Protein AF-A0A522E620-F1 (afdb_monomer_lite)

Secondary structure (DSSP, 8-state):
-PPP---HHHHHHHHHHHPPPHHHHHHHHHHHHHHHHHHHHHHHHHHHHHHHHHHHHHHHHHHHHHHHHHHHHHHHHHHHHHHHHTT-S-HHHHHHHHHT-SS-------

Structure (mmCIF, N/CA/C/O backbone):
data_AF-A0A522E620-F1
#
_entry.id   AF-A0A522E620-F1
#
loop_
_atom_site.group_PDB
_atom_site.id
_atom_site.type_symbol
_atom_site.label_atom_id
_atom_site.label_alt_id
_atom_site.label_comp_id
_atom_site.label_asym_id
_atom_site.label_entity_id
_atom_site.label_seq_id
_atom_site.pdbx_PDB_ins_code
_atom_site.Cartn_x
_atom_site.Cartn_y
_atom_site.Cartn_z
_atom_site.occupancy
_atom_site.B_iso_or_equiv
_atom_site.auth_seq_id
_atom_site.auth_comp_id
_atom_site.auth_asym_id
_atom_site.auth_atom_id
_atom_site.pdbx_PDB_model_num
ATOM 1 N N . MET A 1 1 ? 8.190 22.521 -69.274 1.00 44.22 1 MET A N 1
ATOM 2 C CA . MET A 1 1 ? 9.419 22.572 -68.462 1.00 44.22 1 MET A CA 1
ATOM 3 C C . MET A 1 1 ? 9.723 21.144 -68.077 1.00 44.22 1 MET A C 1
ATOM 5 O O . MET A 1 1 ? 8.954 20.569 -67.314 1.00 44.22 1 MET A O 1
ATOM 9 N N . ASP A 1 2 ? 10.733 20.567 -68.725 1.00 49.31 2 ASP A N 1
ATOM 10 C CA . ASP A 1 2 ? 11.219 19.213 -68.460 1.00 49.31 2 ASP A CA 1
ATOM 11 C C . ASP A 1 2 ? 11.663 19.090 -67.005 1.00 49.31 2 ASP A C 1
ATOM 13 O O . ASP A 1 2 ? 12.288 20.002 -66.458 1.00 49.31 2 ASP A O 1
ATOM 17 N N . LYS A 1 3 ? 11.318 17.969 -66.368 1.00 58.75 3 LYS A N 1
ATOM 18 C CA . LYS A 1 3 ? 11.943 17.601 -65.099 1.00 58.75 3 LYS A CA 1
ATOM 19 C C . LYS A 1 3 ? 13.407 17.268 -65.403 1.00 58.75 3 LYS A C 1
ATOM 21 O O . LYS A 1 3 ? 13.637 16.544 -66.366 1.00 58.75 3 LYS A O 1
ATOM 26 N N . PRO A 1 4 ? 14.381 17.779 -64.633 1.00 63.50 4 PRO A N 1
ATOM 27 C CA . PRO A 1 4 ? 15.761 17.352 -64.794 1.00 63.50 4 PRO A CA 1
ATOM 28 C C . PRO A 1 4 ? 15.827 15.852 -64.499 1.00 63.50 4 PRO A C 1
ATOM 30 O O . PRO A 1 4 ? 15.491 15.422 -63.393 1.00 63.50 4 PRO A O 1
ATOM 33 N N . ASP A 1 5 ? 16.194 15.062 -65.506 1.00 69.12 5 ASP A N 1
ATOM 34 C CA . ASP A 1 5 ? 16.481 13.646 -65.322 1.00 69.12 5 ASP A CA 1
ATOM 35 C C . ASP A 1 5 ? 17.687 13.544 -64.387 1.00 69.12 5 ASP A C 1
ATOM 37 O O . ASP A 1 5 ? 18.773 14.033 -64.707 1.00 69.12 5 ASP A O 1
ATOM 41 N N . ALA A 1 6 ? 17.475 12.970 -63.200 1.00 76.62 6 ALA A N 1
ATOM 42 C CA . ALA A 1 6 ? 18.542 12.740 -62.236 1.00 76.62 6 ALA A CA 1
ATOM 43 C C . ALA A 1 6 ? 19.647 11.929 -62.916 1.00 76.62 6 ALA A C 1
ATOM 45 O O . ALA A 1 6 ? 19.387 10.859 -63.481 1.00 76.62 6 ALA A O 1
ATOM 46 N N . THR A 1 7 ? 20.875 12.442 -62.892 1.00 87.06 7 THR A N 1
ATOM 47 C CA . THR A 1 7 ? 21.985 11.736 -63.519 1.00 87.06 7 THR A CA 1
ATOM 48 C C . THR A 1 7 ? 22.327 10.501 -62.694 1.00 87.06 7 THR A C 1
ATOM 50 O O . THR A 1 7 ? 22.078 10.427 -61.489 1.00 87.06 7 THR A O 1
ATOM 53 N N . THR A 1 8 ? 22.921 9.493 -63.333 1.00 85.88 8 THR A N 1
ATOM 54 C CA . THR A 1 8 ? 23.386 8.290 -62.627 1.00 85.88 8 THR A CA 1
ATOM 55 C C . THR A 1 8 ? 24.340 8.636 -61.477 1.00 85.88 8 THR A C 1
ATOM 57 O O . THR A 1 8 ? 24.325 7.954 -60.456 1.00 85.88 8 THR A O 1
ATOM 60 N N . THR A 1 9 ? 25.113 9.716 -61.613 1.00 88.12 9 THR A N 1
ATOM 61 C CA . THR A 1 9 ? 25.995 10.247 -60.566 1.00 88.12 9 THR A CA 1
ATOM 62 C C . THR A 1 9 ? 25.205 10.756 -59.362 1.00 88.12 9 THR A C 1
ATOM 64 O O . THR A 1 9 ? 25.509 10.346 -58.247 1.00 88.12 9 THR A O 1
ATOM 67 N N . ASP A 1 10 ? 24.148 11.547 -59.584 1.00 89.00 10 ASP A N 1
ATOM 68 C CA . ASP A 1 10 ? 23.298 12.079 -58.504 1.00 89.00 10 ASP A CA 1
ATOM 69 C C . ASP A 1 10 ? 22.633 10.946 -57.704 1.00 89.00 10 ASP A C 1
ATOM 71 O O . ASP A 1 10 ? 22.507 11.007 -56.482 1.00 89.00 10 ASP A O 1
ATOM 75 N N . ILE A 1 11 ? 22.240 9.865 -58.390 1.00 88.44 11 ILE A N 1
ATOM 76 C CA . ILE A 1 11 ? 21.662 8.675 -57.749 1.00 88.44 11 ILE A CA 1
ATOM 77 C C . ILE A 1 11 ? 22.722 7.927 -56.926 1.00 88.44 11 ILE A C 1
ATOM 79 O O . ILE A 1 11 ? 22.427 7.458 -55.829 1.00 88.44 11 ILE A O 1
ATOM 83 N N . MET A 1 12 ? 23.950 7.795 -57.435 1.00 86.12 12 MET A N 1
ATOM 84 C CA . MET A 1 12 ? 25.030 7.101 -56.726 1.00 86.12 12 MET A CA 1
ATOM 85 C C . MET A 1 12 ? 25.506 7.865 -55.487 1.00 86.12 12 MET A C 1
ATOM 87 O O . MET A 1 12 ? 25.724 7.233 -54.456 1.00 86.12 12 MET A O 1
ATOM 91 N N . GLU A 1 13 ? 25.629 9.189 -55.570 1.00 89.69 13 GLU A N 1
ATOM 92 C CA . GLU A 1 13 ? 25.979 10.050 -54.434 1.00 89.69 13 GLU A CA 1
ATOM 93 C C . GLU A 1 13 ? 24.898 9.978 -53.349 1.00 89.69 13 GLU A C 1
ATOM 95 O O . GLU A 1 13 ? 25.195 9.687 -52.192 1.00 89.69 13 GLU A O 1
ATOM 100 N N . PHE A 1 14 ? 23.621 10.086 -53.739 1.00 89.75 14 PHE A N 1
ATOM 101 C CA . PHE A 1 14 ? 22.505 9.936 -52.807 1.00 89.75 14 PHE A CA 1
ATOM 102 C C . PHE A 1 14 ? 22.506 8.571 -52.103 1.00 89.75 14 PHE A C 1
ATOM 104 O O . PHE A 1 14 ? 22.296 8.500 -50.892 1.00 89.75 14 PHE A O 1
ATOM 111 N N . LEU A 1 15 ? 22.746 7.481 -52.840 1.00 88.19 15 LEU A N 1
ATOM 112 C CA . LEU A 1 15 ? 22.820 6.145 -52.249 1.00 88.19 15 LEU A CA 1
ATOM 113 C C . LEU A 1 15 ? 24.011 6.016 -51.298 1.00 88.19 15 LEU A C 1
ATOM 115 O O . LEU A 1 15 ? 23.844 5.440 -50.234 1.00 88.19 15 LEU A O 1
ATOM 119 N N . GLN A 1 16 ? 25.181 6.562 -51.624 1.00 86.50 16 GLN A N 1
ATOM 120 C CA . GLN A 1 16 ? 26.331 6.517 -50.716 1.00 86.50 16 GLN A CA 1
ATOM 121 C C . GLN A 1 16 ? 26.075 7.282 -49.413 1.00 86.50 16 GLN A C 1
ATOM 123 O O . GLN A 1 16 ? 26.376 6.752 -48.347 1.00 86.50 16 GLN A O 1
ATOM 128 N N . ASP A 1 17 ? 25.447 8.457 -49.488 1.00 90.25 17 ASP A N 1
ATOM 129 C CA . ASP A 1 17 ? 25.140 9.285 -48.315 1.00 90.25 17 ASP A CA 1
ATOM 130 C C . ASP A 1 17 ? 24.061 8.684 -47.400 1.00 90.25 17 ASP A C 1
ATOM 132 O O . ASP A 1 17 ? 24.008 8.993 -46.209 1.00 90.25 17 ASP A O 1
ATOM 136 N N . HIS A 1 18 ? 23.191 7.821 -47.937 1.00 85.94 18 HIS A N 1
ATOM 137 C CA . HIS A 1 18 ? 22.048 7.260 -47.203 1.00 85.94 18 HIS A CA 1
ATOM 138 C C . HIS A 1 18 ? 22.142 5.748 -46.974 1.00 85.94 18 HIS A C 1
ATOM 140 O O . HIS A 1 18 ? 21.270 5.162 -46.325 1.00 85.94 18 HIS A O 1
ATOM 146 N N . MET A 1 19 ? 23.168 5.085 -47.506 1.00 87.69 19 MET A N 1
ATOM 147 C CA . MET A 1 19 ? 23.387 3.665 -47.274 1.00 87.69 19 MET A CA 1
ATOM 148 C C . MET A 1 19 ? 23.996 3.453 -45.896 1.00 87.69 19 MET A C 1
ATOM 150 O O . MET A 1 19 ? 25.070 3.950 -45.581 1.00 87.69 19 MET A O 1
ATOM 154 N N . VAL A 1 20 ? 23.323 2.628 -45.100 1.00 90.06 20 VAL A N 1
ATOM 155 C CA . VAL A 1 20 ? 23.875 2.108 -43.854 1.00 90.06 20 VAL A CA 1
ATOM 156 C C . VAL A 1 20 ? 24.462 0.726 -44.108 1.00 90.06 20 VAL A C 1
ATOM 158 O O . VAL A 1 20 ? 23.895 -0.094 -44.844 1.00 90.06 20 VAL A O 1
ATOM 161 N N . THR A 1 21 ? 25.597 0.429 -43.490 1.00 91.75 21 THR A N 1
ATOM 162 C CA . THR A 1 21 ? 26.138 -0.927 -43.526 1.00 91.75 21 THR A CA 1
ATOM 163 C C . THR A 1 21 ? 25.314 -1.847 -42.623 1.00 91.75 21 THR A C 1
ATOM 165 O O . THR A 1 21 ? 24.730 -1.439 -41.616 1.00 91.75 21 THR A O 1
ATOM 168 N N . LYS A 1 22 ? 25.286 -3.145 -42.950 1.00 92.38 22 LYS A N 1
ATOM 169 C CA . LYS A 1 22 ? 24.625 -4.151 -42.098 1.00 92.38 22 LYS A CA 1
ATOM 170 C C . LYS A 1 22 ? 25.184 -4.158 -40.672 1.00 92.38 22 LYS A C 1
ATOM 172 O O . LYS A 1 22 ? 24.446 -4.466 -39.739 1.00 92.38 22 LYS A O 1
ATOM 177 N N . GLU A 1 23 ? 26.461 -3.828 -40.513 1.00 92.31 23 GLU A N 1
ATOM 178 C CA . GLU A 1 23 ? 27.146 -3.813 -39.223 1.00 92.31 23 GLU A CA 1
ATOM 179 C C . GLU A 1 23 ? 26.703 -2.630 -38.357 1.00 92.31 23 GLU A C 1
ATOM 181 O O . GLU A 1 23 ? 26.404 -2.814 -37.179 1.00 92.31 23 GLU A O 1
ATOM 186 N N . GLU A 1 24 ? 26.570 -1.440 -38.947 1.00 90.88 24 GLU A N 1
ATOM 187 C CA . GLU A 1 24 ? 26.023 -0.258 -38.270 1.00 90.88 24 GLU A CA 1
ATOM 188 C C . GLU A 1 24 ? 24.577 -0.493 -37.834 1.00 90.88 24 GLU A C 1
ATOM 190 O O . GLU A 1 24 ? 24.245 -0.283 -36.666 1.00 90.88 24 GLU A O 1
ATOM 195 N N . PHE A 1 25 ? 23.747 -1.040 -38.728 1.00 93.19 25 PHE A N 1
ATOM 196 C CA . PHE A 1 25 ? 22.361 -1.379 -38.408 1.00 93.19 25 PHE A CA 1
ATOM 197 C C . PHE A 1 25 ? 22.263 -2.404 -37.264 1.00 93.19 25 PHE A C 1
ATOM 199 O O . PHE A 1 25 ? 21.480 -2.239 -36.329 1.00 93.19 25 PHE A O 1
ATOM 206 N N . ARG A 1 26 ? 23.105 -3.448 -37.278 1.00 95.00 26 ARG A N 1
ATOM 207 C CA . ARG A 1 26 ? 23.202 -4.417 -36.169 1.00 95.00 26 ARG A CA 1
ATOM 208 C C . ARG A 1 26 ? 23.665 -3.764 -34.868 1.00 95.00 26 ARG A C 1
ATOM 210 O O . ARG A 1 26 ? 23.157 -4.103 -33.801 1.00 95.00 26 ARG A O 1
ATOM 217 N N . GLY A 1 27 ? 24.608 -2.828 -34.944 1.00 95.44 27 GLY A N 1
ATOM 218 C CA . GLY A 1 27 ? 25.081 -2.064 -33.794 1.00 95.44 27 GLY A CA 1
ATOM 219 C C . GLY A 1 27 ? 23.968 -1.249 -33.137 1.00 95.44 27 GLY A C 1
ATOM 220 O O . GLY A 1 27 ? 23.872 -1.216 -31.908 1.00 95.44 27 GLY A O 1
ATOM 221 N N . GLU A 1 28 ? 23.097 -0.630 -33.932 1.00 94.94 28 GLU A N 1
ATOM 222 C CA . GLU A 1 28 ? 21.930 0.094 -33.424 1.00 94.94 28 GLU A CA 1
ATOM 223 C C . GLU A 1 28 ? 20.891 -0.830 -32.785 1.00 94.94 28 GLU A C 1
ATOM 225 O O . GLU A 1 28 ? 20.434 -0.530 -31.680 1.00 94.94 28 GLU A O 1
ATOM 230 N N . ILE A 1 29 ? 20.588 -1.978 -33.402 1.00 95.44 29 ILE A N 1
ATOM 231 C CA . ILE A 1 29 ? 19.691 -2.990 -32.817 1.00 95.44 29 ILE A CA 1
ATOM 232 C C . ILE A 1 29 ? 20.201 -3.434 -31.442 1.00 95.44 29 ILE A C 1
ATOM 234 O O . ILE A 1 29 ? 19.464 -3.369 -30.463 1.00 95.44 29 ILE A O 1
ATOM 238 N N . ASN A 1 30 ? 21.483 -3.784 -31.326 1.00 96.31 30 ASN A N 1
ATOM 239 C CA . ASN A 1 30 ? 22.054 -4.231 -30.052 1.00 96.31 30 ASN A CA 1
ATOM 240 C C . ASN A 1 30 ? 21.989 -3.144 -28.962 1.00 96.31 30 ASN A C 1
ATOM 242 O O . ASN A 1 30 ? 21.788 -3.435 -27.777 1.00 96.31 30 ASN A O 1
ATOM 246 N N . ARG A 1 31 ? 22.153 -1.870 -29.346 1.00 95.81 31 ARG A N 1
ATOM 247 C CA . ARG A 1 31 ? 21.993 -0.731 -28.426 1.00 95.81 31 ARG A CA 1
ATOM 248 C C . ARG A 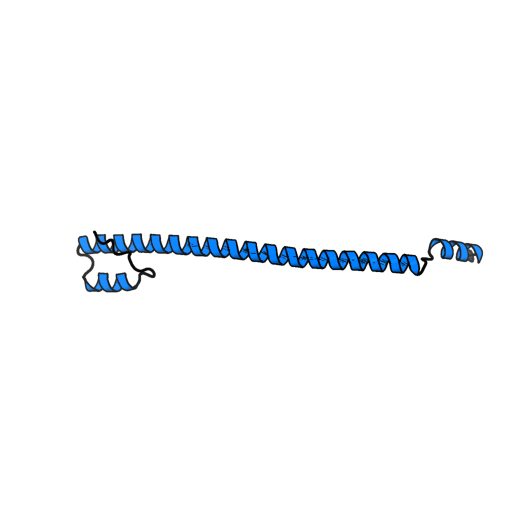1 31 ? 20.541 -0.564 -27.988 1.00 95.81 31 ARG A C 1
ATOM 250 O O . ARG A 1 31 ? 20.312 -0.249 -26.820 1.00 95.81 31 ARG A O 1
ATOM 257 N N . LEU A 1 32 ? 19.581 -0.748 -28.894 1.00 96.38 32 LEU A N 1
ATOM 258 C CA . LEU A 1 32 ? 18.155 -0.696 -28.574 1.00 96.38 32 LEU A CA 1
ATOM 259 C C . LEU A 1 32 ? 17.764 -1.830 -27.626 1.00 96.38 32 LEU A C 1
ATOM 261 O O . LEU A 1 32 ? 17.192 -1.541 -26.579 1.00 96.38 32 LEU A O 1
ATOM 265 N N . ASP A 1 33 ? 18.172 -3.066 -27.906 1.00 96.50 33 ASP A N 1
ATOM 266 C CA . ASP A 1 33 ? 17.914 -4.216 -27.031 1.00 96.50 33 ASP A CA 1
ATOM 267 C C . ASP A 1 33 ? 18.485 -3.997 -25.627 1.00 96.50 33 ASP A C 1
ATOM 269 O O . ASP A 1 33 ? 17.820 -4.229 -24.618 1.00 96.50 33 ASP A O 1
ATOM 273 N N . SER A 1 34 ? 19.704 -3.459 -25.540 1.00 96.06 34 SER A N 1
ATOM 274 C CA . SER A 1 34 ? 20.319 -3.126 -24.251 1.00 96.06 34 SER A CA 1
ATOM 275 C C . SER A 1 34 ? 19.511 -2.080 -23.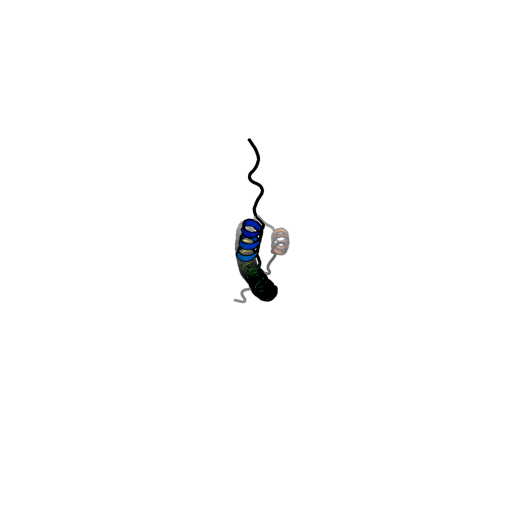476 1.00 96.06 34 SER A C 1
ATOM 277 O O . SER A 1 34 ? 19.342 -2.202 -22.262 1.00 96.06 34 SER A O 1
ATOM 279 N N . LYS A 1 35 ? 18.986 -1.055 -24.160 1.00 96.50 35 LYS A N 1
ATOM 280 C CA . LYS A 1 35 ? 18.132 -0.030 -23.541 1.00 96.50 35 LYS A CA 1
ATOM 281 C C . LYS A 1 35 ? 16.782 -0.596 -23.105 1.00 96.50 35 LYS A C 1
ATOM 283 O O . LYS A 1 35 ? 16.323 -0.239 -22.024 1.00 96.50 35 LYS A O 1
ATOM 288 N N . ILE A 1 36 ? 16.173 -1.470 -23.906 1.00 96.06 36 ILE A N 1
ATOM 289 C CA . ILE A 1 36 ? 14.908 -2.141 -23.574 1.00 96.06 36 ILE A CA 1
ATOM 290 C C . ILE A 1 36 ? 15.084 -2.975 -22.304 1.00 96.06 36 ILE A C 1
ATOM 292 O O . ILE A 1 36 ? 14.360 -2.762 -21.337 1.00 96.06 36 ILE A O 1
ATOM 296 N N . ASN A 1 37 ? 16.128 -3.805 -22.238 1.00 95.25 37 ASN A N 1
ATOM 297 C CA . ASN A 1 37 ? 16.417 -4.614 -21.051 1.00 95.25 37 ASN A CA 1
ATOM 298 C C . ASN A 1 37 ? 16.637 -3.758 -19.788 1.00 95.25 37 ASN A C 1
ATOM 300 O O . ASN A 1 37 ? 16.193 -4.112 -18.695 1.00 95.25 37 ASN A O 1
ATOM 304 N N . GLN A 1 38 ? 17.301 -2.604 -19.919 1.00 95.50 38 GLN A N 1
ATOM 305 C CA . GLN A 1 38 ? 17.467 -1.667 -18.802 1.00 95.50 38 GLN A CA 1
ATOM 306 C C . GLN A 1 38 ? 16.146 -1.019 -18.370 1.00 95.50 38 GLN A C 1
ATOM 308 O O . GLN A 1 38 ? 15.938 -0.802 -17.174 1.00 95.50 38 GLN A O 1
ATOM 313 N N . LEU A 1 39 ? 15.271 -0.678 -19.319 1.00 95.69 39 LEU A N 1
ATOM 314 C CA . LEU A 1 39 ? 13.954 -0.119 -19.022 1.00 95.69 39 LEU A CA 1
ATOM 315 C C . LEU A 1 39 ? 13.069 -1.143 -18.315 1.00 95.69 39 LEU A C 1
ATOM 317 O O . LEU A 1 39 ? 12.477 -0.797 -17.296 1.00 95.69 39 LEU A O 1
ATOM 321 N N . ASP A 1 40 ? 13.058 -2.393 -18.770 1.00 94.75 40 ASP A N 1
ATOM 322 C CA . ASP A 1 40 ? 12.314 -3.473 -18.117 1.00 94.75 40 ASP A CA 1
ATOM 323 C C . ASP A 1 40 ? 12.780 -3.684 -16.671 1.00 94.75 40 ASP A C 1
ATOM 325 O O . ASP A 1 40 ? 11.962 -3.782 -15.754 1.00 94.75 40 ASP A O 1
ATOM 329 N N . GLY A 1 41 ? 14.097 -3.656 -16.432 1.00 94.19 41 GLY A N 1
ATOM 330 C CA . GLY A 1 41 ? 14.655 -3.707 -15.079 1.00 94.19 41 GLY A CA 1
ATOM 331 C C . GLY A 1 41 ? 14.174 -2.551 -14.194 1.00 94.19 41 GLY A C 1
ATOM 332 O O . GLY A 1 41 ? 13.738 -2.770 -13.064 1.00 94.19 41 GLY A O 1
ATOM 333 N N . LYS A 1 42 ? 14.188 -1.317 -14.716 1.00 94.94 42 LYS A N 1
ATOM 334 C CA . LYS A 1 42 ? 13.713 -0.129 -13.986 1.00 94.94 42 LYS A CA 1
ATOM 335 C C . LYS A 1 42 ? 12.211 -0.161 -13.717 1.00 94.94 42 LYS A C 1
ATOM 337 O O . LYS A 1 42 ? 11.789 0.253 -12.639 1.00 94.94 42 LYS A O 1
ATOM 342 N N . ILE A 1 43 ? 11.408 -0.641 -14.666 1.00 94.75 43 ILE A N 1
ATOM 343 C CA . ILE A 1 43 ? 9.955 -0.781 -14.506 1.00 94.75 43 ILE A CA 1
ATOM 344 C C . ILE A 1 43 ? 9.651 -1.787 -13.397 1.00 94.75 43 ILE A C 1
ATOM 346 O O . ILE A 1 43 ? 8.843 -1.497 -12.515 1.00 94.75 43 ILE A O 1
ATOM 350 N N . ASN A 1 44 ? 10.333 -2.934 -13.401 1.00 94.12 44 ASN A N 1
ATOM 351 C CA . ASN A 1 44 ? 10.166 -3.944 -12.362 1.00 94.12 44 ASN A CA 1
ATOM 352 C C . ASN A 1 44 ? 10.569 -3.411 -10.984 1.00 94.12 44 ASN A C 1
ATOM 354 O O . ASN A 1 44 ? 9.806 -3.580 -10.036 1.00 94.12 44 ASN A O 1
ATOM 358 N N . GLN A 1 45 ? 11.698 -2.704 -10.883 1.00 94.62 45 GLN A N 1
ATOM 359 C CA . GLN A 1 45 ? 12.115 -2.085 -9.624 1.00 94.62 45 GLN A CA 1
ATOM 360 C C . GLN A 1 45 ? 11.095 -1.051 -9.136 1.00 94.62 45 GLN A C 1
ATOM 362 O O . GLN A 1 45 ? 10.638 -1.129 -8.005 1.00 94.62 45 GLN A O 1
ATOM 367 N N . THR A 1 46 ? 10.656 -0.146 -10.014 1.00 95.06 46 THR A N 1
ATOM 368 C CA . THR A 1 46 ? 9.659 0.884 -9.672 1.00 95.06 46 THR A CA 1
ATOM 369 C C . THR A 1 46 ? 8.358 0.257 -9.172 1.00 95.06 46 THR A C 1
ATOM 371 O O . THR A 1 46 ? 7.742 0.754 -8.234 1.00 95.06 46 THR A O 1
ATOM 374 N N . LYS A 1 47 ? 7.925 -0.851 -9.786 1.00 93.94 47 LYS A N 1
ATOM 375 C CA . LYS A 1 47 ? 6.728 -1.576 -9.355 1.00 93.94 47 LYS A CA 1
ATOM 376 C C . LYS A 1 47 ? 6.896 -2.156 -7.950 1.00 93.94 47 LYS A C 1
ATOM 378 O O . LYS A 1 47 ? 5.955 -2.067 -7.168 1.00 93.94 47 LYS A O 1
ATOM 383 N N . LEU A 1 48 ? 8.055 -2.739 -7.643 1.00 95.12 48 LEU A N 1
ATOM 384 C CA . LEU A 1 48 ? 8.351 -3.260 -6.307 1.00 95.12 48 LEU A CA 1
ATOM 385 C C . LEU A 1 48 ? 8.395 -2.133 -5.272 1.00 95.12 48 LEU A C 1
ATOM 387 O O . LEU A 1 48 ? 7.695 -2.224 -4.272 1.00 95.12 48 LEU A O 1
ATOM 391 N N . ASP A 1 49 ? 9.082 -1.029 -5.567 1.00 95.12 49 ASP A N 1
ATOM 392 C CA . ASP A 1 49 ? 9.178 0.120 -4.659 1.00 95.12 49 ASP A CA 1
ATOM 393 C C . ASP A 1 49 ? 7.793 0.715 -4.334 1.00 95.12 49 ASP A C 1
ATOM 395 O O . ASP A 1 49 ? 7.516 1.108 -3.201 1.00 95.12 49 ASP A O 1
ATOM 399 N N . ILE A 1 50 ? 6.891 0.768 -5.325 1.00 94.31 50 ILE A N 1
ATOM 400 C CA . ILE A 1 50 ? 5.504 1.210 -5.117 1.00 94.31 50 ILE A CA 1
ATOM 401 C C . ILE A 1 50 ? 4.749 0.235 -4.212 1.00 94.31 50 ILE A C 1
ATOM 403 O O . ILE A 1 50 ? 4.008 0.684 -3.339 1.00 94.31 50 ILE A O 1
ATOM 407 N N . LEU A 1 51 ? 4.906 -1.075 -4.422 1.00 95.62 51 LEU A N 1
ATOM 408 C CA . LEU A 1 51 ? 4.244 -2.086 -3.597 1.00 95.62 51 LEU A CA 1
ATOM 409 C C . LEU A 1 51 ? 4.732 -2.020 -2.148 1.00 95.62 51 LEU A C 1
ATOM 411 O O . LEU A 1 51 ? 3.901 -1.943 -1.249 1.00 95.62 51 LEU A O 1
ATOM 415 N N . ASP A 1 52 ? 6.042 -1.926 -1.931 1.00 95.19 52 ASP A N 1
ATOM 416 C CA . ASP A 1 52 ? 6.628 -1.802 -0.594 1.00 95.19 52 ASP A CA 1
ATOM 417 C C . ASP A 1 52 ? 6.129 -0.531 0.116 1.00 95.19 52 ASP A C 1
ATOM 419 O O . ASP A 1 52 ? 5.694 -0.573 1.270 1.00 95.19 52 ASP A O 1
ATOM 423 N N . ALA A 1 53 ? 6.094 0.604 -0.593 1.00 95.19 53 ALA A N 1
ATOM 424 C CA . ALA A 1 53 ? 5.563 1.855 -0.054 1.00 95.19 53 ALA A CA 1
ATOM 425 C C . ALA A 1 53 ? 4.055 1.779 0.252 1.00 95.19 53 ALA A C 1
ATOM 427 O O . ALA A 1 53 ? 3.570 2.423 1.189 1.00 95.19 53 ALA A O 1
ATOM 428 N N . MET A 1 54 ? 3.286 1.025 -0.539 1.00 96.00 54 MET A N 1
ATOM 429 C CA . MET A 1 54 ? 1.870 0.782 -0.265 1.00 96.00 54 MET A CA 1
ATOM 430 C C . MET A 1 54 ? 1.688 -0.102 0.968 1.00 96.00 54 MET A C 1
ATOM 432 O O . MET A 1 54 ? 0.859 0.233 1.815 1.00 96.00 54 MET A O 1
ATOM 436 N N . ASP A 1 55 ? 2.471 -1.168 1.108 1.00 95.62 55 ASP A N 1
ATOM 437 C CA . ASP A 1 55 ? 2.409 -2.071 2.257 1.00 95.62 55 ASP A CA 1
ATOM 438 C C . ASP A 1 55 ? 2.767 -1.353 3.563 1.00 95.62 55 ASP A C 1
ATOM 440 O O . ASP A 1 55 ? 2.057 -1.500 4.562 1.00 95.62 55 ASP A O 1
ATOM 444 N N . GLU A 1 56 ? 3.789 -0.491 3.555 1.00 96.50 56 GLU A N 1
ATOM 445 C CA . GLU A 1 56 ? 4.139 0.341 4.711 1.00 96.50 56 GLU A CA 1
ATOM 446 C C . GLU A 1 56 ? 2.979 1.268 5.112 1.00 96.50 56 GLU A C 1
ATOM 448 O O . GLU A 1 56 ? 2.577 1.325 6.281 1.00 96.50 56 GLU A O 1
ATOM 453 N N . LYS A 1 57 ? 2.380 1.965 4.137 1.00 95.81 57 LYS A N 1
ATOM 454 C CA . LYS A 1 57 ? 1.250 2.872 4.390 1.00 95.81 57 LYS A CA 1
ATOM 455 C C . LYS A 1 57 ? 0.009 2.138 4.881 1.00 95.81 57 LYS A C 1
ATOM 457 O O . LYS A 1 57 ? -0.677 2.642 5.770 1.00 95.81 57 LYS A O 1
ATOM 462 N N . LEU A 1 58 ? -0.282 0.961 4.333 1.00 96.31 58 LEU A N 1
ATOM 463 C CA . LEU A 1 58 ? -1.394 0.122 4.779 1.00 96.31 58 LEU A CA 1
ATOM 464 C C . LEU A 1 58 ? -1.157 -0.412 6.194 1.00 96.31 58 LEU A C 1
ATOM 466 O O . LEU A 1 58 ? -2.086 -0.426 7.005 1.00 96.31 58 LEU A O 1
ATOM 470 N N . GLY A 1 59 ? 0.080 -0.797 6.514 1.00 96.44 59 GLY A N 1
ATOM 471 C CA . GLY A 1 59 ? 0.482 -1.184 7.864 1.00 96.44 59 GLY A CA 1
ATOM 472 C C . GLY A 1 59 ? 0.259 -0.059 8.873 1.00 96.44 59 GLY A C 1
ATOM 473 O O . GLY A 1 59 ? -0.379 -0.277 9.906 1.00 96.44 59 GLY A O 1
ATOM 474 N N . SER A 1 60 ? 0.709 1.152 8.536 1.00 96.12 60 SER A N 1
ATOM 475 C CA . SER A 1 60 ? 0.512 2.354 9.353 1.00 96.12 60 SER A CA 1
ATOM 476 C C . SER A 1 60 ? -0.975 2.669 9.565 1.00 96.12 60 SER A C 1
ATOM 478 O O . SER A 1 60 ? -1.440 2.730 10.703 1.00 96.12 60 SER A O 1
ATOM 480 N N . LEU A 1 61 ? -1.763 2.726 8.483 1.00 96.31 61 LEU A N 1
ATOM 481 C CA . LEU A 1 61 ? -3.203 2.994 8.547 1.00 96.31 61 LEU A CA 1
ATOM 482 C C . LEU A 1 61 ? -3.946 1.970 9.416 1.00 96.31 61 LEU A C 1
ATOM 484 O O . LEU A 1 61 ? -4.821 2.328 10.204 1.00 96.31 61 LEU A O 1
ATOM 488 N N . LYS A 1 62 ? -3.598 0.684 9.296 1.00 95.12 62 LYS A N 1
ATOM 489 C CA . LYS A 1 62 ? -4.173 -0.371 10.138 1.00 95.12 62 LYS A CA 1
ATOM 490 C C . LYS A 1 62 ? -3.826 -0.157 11.613 1.00 95.12 62 LYS A C 1
ATOM 492 O O . LYS A 1 62 ? -4.691 -0.350 12.468 1.00 95.12 62 LYS A O 1
ATOM 497 N N . GLY A 1 63 ? -2.587 0.232 11.912 1.00 95.44 63 GLY A N 1
ATOM 498 C CA . GLY A 1 63 ? -2.152 0.585 13.262 1.00 95.44 63 GLY A CA 1
ATOM 499 C C . GLY A 1 63 ? -2.970 1.737 13.842 1.00 95.44 63 GLY A C 1
ATOM 500 O O . GLY A 1 63 ? -3.540 1.599 14.927 1.00 95.44 63 GLY A O 1
ATOM 501 N N . ASP A 1 64 ? -3.107 2.823 13.083 1.00 95.94 64 ASP A N 1
ATOM 502 C CA . ASP A 1 64 ? -3.878 4.001 13.481 1.00 95.94 64 ASP A CA 1
ATOM 503 C C . ASP A 1 64 ? -5.347 3.658 13.742 1.00 95.94 64 ASP A C 1
ATOM 505 O O . ASP A 1 64 ? -5.889 4.015 14.789 1.00 95.94 64 ASP A O 1
ATOM 509 N N . LEU A 1 65 ? -5.983 2.884 12.856 1.00 95.38 65 LEU A N 1
ATOM 510 C CA . LEU A 1 65 ? -7.365 2.431 13.039 1.00 95.38 65 LEU A CA 1
ATOM 511 C C . LEU A 1 65 ? -7.544 1.614 14.323 1.00 95.38 65 LEU A C 1
ATOM 513 O O . LEU A 1 65 ? -8.515 1.818 15.052 1.00 95.38 65 LEU A O 1
ATOM 517 N N . ILE A 1 66 ? -6.605 0.717 14.641 1.00 94.06 66 ILE A N 1
ATOM 518 C CA . ILE A 1 66 ? -6.643 -0.054 15.892 1.00 94.06 66 ILE A CA 1
ATOM 519 C C . ILE A 1 66 ? -6.546 0.878 17.103 1.00 94.06 66 ILE A C 1
ATOM 521 O O . ILE A 1 66 ? -7.293 0.710 18.068 1.00 94.06 66 ILE A O 1
ATOM 525 N N . VAL A 1 67 ? -5.645 1.864 17.074 1.00 94.19 67 VAL A N 1
ATOM 526 C CA . VAL A 1 67 ? -5.496 2.835 18.168 1.00 94.19 67 VAL A CA 1
ATOM 527 C C . VAL A 1 67 ? -6.761 3.678 18.326 1.00 94.19 67 VAL A C 1
ATOM 529 O O . VAL A 1 67 ? -7.232 3.860 19.450 1.00 94.19 67 VAL A O 1
ATOM 532 N N . MET A 1 68 ? -7.343 4.152 17.222 1.00 93.94 68 MET A N 1
ATOM 533 C CA . MET A 1 68 ? -8.586 4.923 17.233 1.00 93.94 68 MET A CA 1
ATOM 534 C C . MET A 1 68 ? -9.743 4.111 17.814 1.00 93.94 68 MET A C 1
ATOM 536 O O . MET A 1 68 ? -10.393 4.585 18.743 1.00 93.94 68 MET A O 1
ATOM 540 N N . MET A 1 69 ? -9.949 2.874 17.350 1.00 92.19 69 MET A N 1
ATOM 541 C CA . MET A 1 69 ? -11.002 2.005 17.884 1.00 92.19 69 MET A CA 1
ATOM 542 C C . MET A 1 69 ? -10.787 1.689 19.368 1.00 92.19 69 MET A C 1
ATOM 544 O O . MET A 1 69 ? -11.723 1.784 20.151 1.00 92.19 69 MET A O 1
ATOM 548 N N . ARG A 1 70 ? -9.548 1.418 19.805 1.00 90.94 70 ARG A N 1
ATOM 549 C CA . ARG A 1 70 ? -9.248 1.216 21.235 1.00 90.94 70 ARG A CA 1
ATOM 550 C C . ARG A 1 70 ? -9.538 2.448 22.086 1.00 90.94 70 ARG A C 1
ATOM 552 O O . ARG A 1 70 ? -9.916 2.321 23.248 1.00 90.94 70 ARG A O 1
ATOM 559 N N . ASN A 1 71 ? -9.293 3.642 21.557 1.00 91.50 71 ASN A N 1
ATOM 560 C CA . ASN A 1 71 ? -9.617 4.875 22.264 1.00 91.50 71 ASN A CA 1
ATOM 561 C C . ASN A 1 71 ? -11.128 5.092 22.333 1.00 91.50 71 ASN A C 1
ATOM 563 O O . ASN A 1 71 ? -11.613 5.566 23.358 1.00 91.50 71 ASN A O 1
ATOM 567 N N . GLU A 1 72 ? -11.859 4.723 21.286 1.00 90.69 72 GLU A N 1
ATOM 568 C CA . GLU A 1 72 ? -13.317 4.774 21.285 1.00 90.69 72 GLU A CA 1
ATOM 569 C C . GLU A 1 72 ? -13.915 3.784 22.291 1.00 90.69 72 GLU A C 1
ATOM 571 O O . GLU A 1 72 ? -14.731 4.190 23.115 1.00 90.69 72 GLU A O 1
ATOM 576 N N . ASP A 1 73 ? -13.403 2.550 22.351 1.00 90.88 73 ASP A N 1
ATOM 577 C CA . ASP A 1 73 ? -13.804 1.559 23.357 1.00 90.88 73 ASP A CA 1
ATOM 578 C C . ASP A 1 73 ? -13.644 2.099 24.779 1.00 90.88 73 ASP A C 1
ATOM 580 O O . ASP A 1 73 ? -14.552 1.968 25.595 1.00 90.88 73 ASP A O 1
ATOM 584 N N . LYS A 1 74 ? -12.528 2.778 25.080 1.00 90.62 74 LYS A N 1
ATOM 585 C CA . LYS A 1 74 ? -12.314 3.403 26.398 1.00 90.62 74 LYS A CA 1
ATOM 586 C C . LYS A 1 74 ? -13.355 4.474 26.715 1.00 90.62 74 LYS A C 1
ATOM 5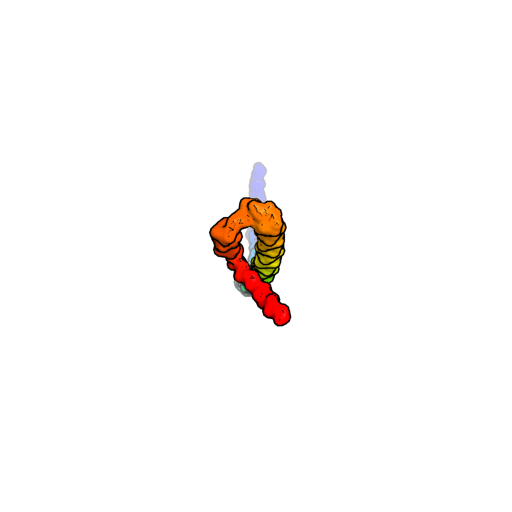88 O O . LYS A 1 74 ? -13.804 4.555 27.857 1.00 90.62 74 LYS A O 1
ATOM 593 N N . LYS A 1 75 ? -13.721 5.311 25.737 1.00 91.56 75 LYS A N 1
ATOM 594 C CA . LYS A 1 75 ? -14.756 6.341 25.930 1.00 91.56 75 LYS A CA 1
ATOM 595 C C . LYS A 1 75 ? -16.111 5.695 26.194 1.00 91.56 75 LYS A C 1
ATOM 597 O O . LYS A 1 75 ? -16.811 6.130 27.103 1.00 91.56 75 LYS A O 1
ATOM 602 N N . VAL A 1 76 ? -16.453 4.651 25.438 1.00 91.25 76 VAL A N 1
ATOM 603 C CA . VAL A 1 76 ? -17.696 3.895 25.619 1.00 91.25 76 VAL A CA 1
ATOM 604 C C . VAL A 1 76 ? -17.724 3.227 26.995 1.00 91.25 76 VAL A C 1
ATOM 606 O O . VAL A 1 76 ? -18.705 3.403 27.711 1.00 91.25 76 VAL A O 1
ATOM 609 N N . THR A 1 77 ? -16.643 2.564 27.427 1.00 90.12 77 THR A N 1
ATOM 610 C CA . THR A 1 77 ? -16.539 1.996 28.786 1.00 90.12 77 THR A CA 1
ATOM 611 C C . THR A 1 77 ? -16.781 3.066 29.847 1.00 90.12 77 THR A C 1
ATOM 613 O O . THR A 1 77 ? -17.605 2.882 30.739 1.00 90.12 77 THR A O 1
ATOM 616 N N . MET A 1 78 ? -16.108 4.213 29.730 1.00 91.25 78 MET A N 1
ATOM 617 C CA . MET A 1 78 ? -16.246 5.308 30.690 1.00 91.25 78 MET A CA 1
ATOM 618 C C . MET A 1 78 ? -17.675 5.863 30.725 1.00 91.25 78 MET A C 1
ATOM 620 O O . MET A 1 78 ? -18.198 6.177 31.793 1.00 91.25 78 MET A O 1
ATOM 624 N N . LEU A 1 79 ? -18.339 5.953 29.571 1.00 91.88 79 LEU A N 1
ATOM 625 C CA . LEU A 1 79 ? -19.736 6.364 29.499 1.00 91.88 79 LEU A CA 1
ATOM 626 C C . LEU A 1 79 ? -20.660 5.351 30.189 1.00 91.88 79 LEU A C 1
ATOM 628 O O . LEU A 1 79 ? -21.522 5.760 30.967 1.00 91.88 79 LEU A O 1
ATOM 632 N N . ILE A 1 80 ? -20.462 4.050 29.956 1.00 90.75 80 ILE A N 1
ATOM 633 C CA . ILE A 1 80 ? -21.220 2.979 30.621 1.00 90.75 80 ILE A CA 1
ATOM 634 C C . ILE A 1 80 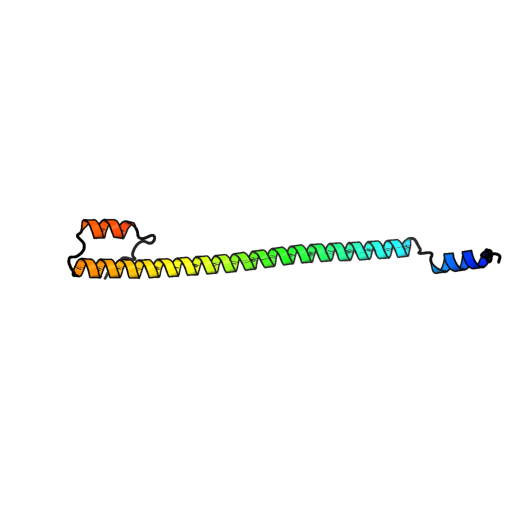? -21.044 3.068 32.142 1.00 90.75 80 ILE A C 1
ATOM 636 O O . ILE A 1 80 ? -22.029 3.007 32.878 1.00 90.75 80 ILE A O 1
ATOM 640 N N . GLU A 1 81 ? -19.816 3.279 32.625 1.00 90.31 81 GLU A N 1
ATOM 641 C CA . GLU A 1 81 ? -19.532 3.454 34.054 1.00 90.31 81 GLU A CA 1
ATOM 642 C C . GLU A 1 81 ? -20.276 4.656 34.649 1.00 90.31 81 GLU A C 1
ATOM 644 O O . GLU A 1 81 ? -20.919 4.524 35.692 1.00 90.31 81 GLU A O 1
ATOM 649 N N . ILE A 1 82 ? -20.252 5.812 33.975 1.00 93.81 82 ILE A N 1
ATOM 650 C CA . ILE A 1 82 ? -20.967 7.020 34.417 1.00 93.81 82 ILE A CA 1
ATOM 651 C C . ILE A 1 82 ? -22.482 6.779 34.456 1.00 93.81 82 ILE A C 1
ATOM 653 O O . ILE A 1 82 ? -23.153 7.186 35.406 1.00 93.81 82 ILE A O 1
ATOM 657 N N . LEU A 1 83 ? -23.043 6.126 33.437 1.00 92.25 83 LEU A N 1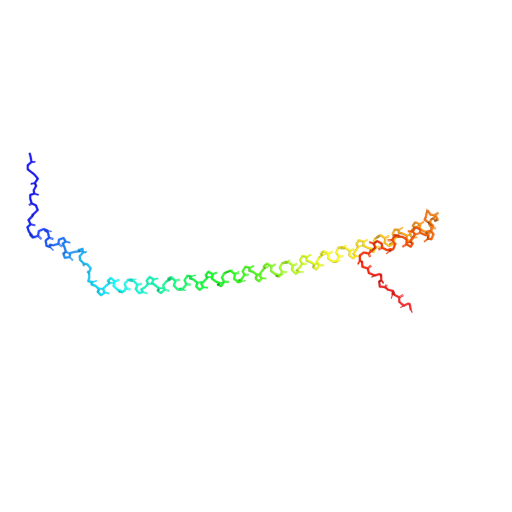
ATOM 658 C CA . LEU A 1 83 ? -24.480 5.852 33.362 1.00 92.25 83 LEU A CA 1
ATOM 659 C C . LEU A 1 83 ? -24.929 4.839 34.422 1.00 92.25 83 LEU A C 1
ATOM 661 O O . LEU A 1 83 ? -25.981 5.025 35.038 1.00 92.25 83 LEU A O 1
ATOM 665 N N . LYS A 1 84 ? -24.103 3.828 34.702 1.00 91.19 84 LYS A N 1
ATOM 666 C CA . LYS A 1 84 ? -24.306 2.889 35.810 1.00 91.19 84 LYS A CA 1
ATOM 667 C C . LYS A 1 84 ? -24.271 3.602 37.163 1.00 91.19 84 LYS A C 1
ATOM 669 O O . LYS A 1 84 ? -25.157 3.390 37.982 1.00 91.19 84 LYS A O 1
ATOM 674 N N . GLN A 1 85 ? -23.296 4.487 37.395 1.00 93.19 85 GLN A N 1
ATOM 675 C CA . GLN A 1 85 ? -23.211 5.284 38.631 1.00 93.19 85 GLN A CA 1
ATOM 676 C C . GLN A 1 85 ? -24.436 6.183 38.835 1.00 93.19 85 GLN A C 1
ATOM 678 O O . GLN A 1 85 ? -24.865 6.405 39.965 1.00 93.19 85 GLN A O 1
ATOM 683 N N . LYS A 1 86 ? -25.021 6.682 37.742 1.00 95.69 86 LYS A N 1
ATOM 684 C CA . LYS A 1 86 ? -26.257 7.474 37.762 1.00 95.69 86 LYS A CA 1
ATOM 685 C C . LYS A 1 86 ? -27.534 6.628 37.851 1.00 95.69 86 LYS A C 1
ATOM 687 O O . LYS A 1 86 ? -28.616 7.205 37.806 1.00 95.69 86 LYS A O 1
ATOM 692 N N . ASN A 1 87 ? -27.424 5.302 37.987 1.00 93.06 87 ASN A N 1
ATOM 693 C CA . ASN A 1 87 ? -28.540 4.348 37.979 1.00 93.06 87 ASN A CA 1
ATOM 694 C C . ASN A 1 87 ? -29.447 4.474 36.737 1.00 93.06 87 ASN A C 1
ATOM 696 O O . ASN A 1 87 ? -30.652 4.261 36.825 1.00 93.06 87 ASN A O 1
ATOM 700 N N . VAL A 1 88 ? -28.876 4.857 35.588 1.00 95.25 88 VAL A N 1
ATOM 701 C CA . VAL A 1 88 ? -29.603 4.946 34.308 1.00 95.25 88 VAL A CA 1
ATOM 702 C C . VAL A 1 88 ? -29.656 3.588 33.609 1.00 95.25 88 VAL A C 1
ATOM 704 O O . VAL A 1 88 ? -30.640 3.291 32.943 1.00 95.25 88 VAL A O 1
ATOM 707 N N . LEU A 1 89 ? -28.601 2.785 33.760 1.00 92.88 89 LEU A N 1
ATOM 708 C CA . LEU A 1 89 ? -28.483 1.450 33.174 1.00 92.88 89 LEU A CA 1
ATOM 709 C C . LEU A 1 89 ? -28.585 0.387 34.260 1.00 92.88 89 LEU A C 1
ATOM 711 O O . LEU A 1 89 ? -27.988 0.537 35.334 1.00 92.88 89 LEU A O 1
ATOM 715 N N . ASP A 1 90 ? -29.296 -0.695 33.960 1.00 91.75 90 ASP A N 1
ATOM 716 C CA . ASP A 1 90 ? -29.313 -1.872 34.815 1.00 91.75 90 ASP A CA 1
ATOM 717 C C . ASP A 1 90 ? -28.097 -2.782 34.544 1.00 91.75 90 ASP A C 1
ATOM 719 O O . ASP A 1 90 ? -27.216 -2.493 33.729 1.00 91.75 90 ASP A O 1
ATOM 723 N N . LYS A 1 91 ? -27.987 -3.887 35.287 1.00 87.50 91 LYS A N 1
ATOM 724 C CA . LYS A 1 91 ? -26.853 -4.806 35.135 1.00 87.50 91 LYS A CA 1
ATOM 725 C C . LYS A 1 91 ? -26.869 -5.541 33.785 1.00 87.50 91 LYS A C 1
ATOM 727 O O . LYS A 1 91 ? -25.800 -5.801 33.242 1.00 87.50 91 LYS A O 1
ATOM 732 N N . ASN A 1 92 ? -28.050 -5.842 33.249 1.00 90.62 92 ASN A N 1
ATOM 733 C CA . ASN A 1 92 ? -28.192 -6.538 31.974 1.00 90.62 92 ASN A CA 1
ATOM 734 C C . ASN A 1 92 ? -27.783 -5.627 30.809 1.00 90.62 92 ASN A C 1
ATOM 736 O O . ASN A 1 92 ? -27.125 -6.091 29.880 1.00 90.62 92 ASN A O 1
ATOM 740 N N . ASP A 1 93 ? -28.105 -4.333 30.888 1.00 89.50 93 ASP A N 1
ATOM 741 C CA . ASP A 1 93 ? -27.703 -3.329 29.901 1.00 89.50 93 ASP A CA 1
ATOM 742 C C . ASP A 1 93 ? -26.177 -3.205 29.818 1.00 89.50 93 ASP A C 1
ATOM 744 O O . ASP A 1 93 ? -25.593 -3.173 28.735 1.00 89.50 93 ASP A O 1
ATOM 748 N N . VAL A 1 94 ? -25.510 -3.167 30.976 1.00 87.62 94 VAL A N 1
ATOM 749 C CA . VAL A 1 94 ? -24.044 -3.082 31.060 1.00 87.62 94 VAL A CA 1
ATOM 750 C C . VAL A 1 94 ? -23.388 -4.319 30.450 1.00 87.62 94 VAL A C 1
ATOM 752 O O . VAL A 1 94 ? -22.421 -4.187 29.696 1.00 87.62 94 VAL A O 1
ATOM 755 N N . ASP A 1 95 ? -23.914 -5.507 30.748 1.00 87.31 95 ASP A N 1
ATOM 756 C CA . ASP A 1 95 ? -23.393 -6.764 30.212 1.00 87.31 95 ASP A CA 1
ATOM 757 C C . ASP A 1 95 ? -23.600 -6.829 28.686 1.00 87.31 95 ASP A C 1
ATOM 759 O O . ASP A 1 95 ? -22.671 -7.168 27.952 1.00 87.31 95 ASP A O 1
ATOM 763 N N . ALA A 1 96 ? -24.766 -6.406 28.184 1.00 88.50 96 ALA A N 1
ATOM 764 C CA . ALA A 1 96 ? -25.053 -6.347 26.751 1.00 88.50 96 ALA A CA 1
ATOM 765 C C . ALA A 1 96 ? -24.131 -5.369 25.999 1.00 88.50 96 ALA A C 1
ATOM 767 O O . ALA A 1 96 ? -23.615 -5.701 24.931 1.00 88.50 96 ALA A O 1
ATOM 768 N N . LEU A 1 97 ? -23.881 -4.182 26.559 1.00 86.69 97 LEU A N 1
ATOM 769 C CA . LEU A 1 97 ? -23.014 -3.170 25.944 1.00 86.69 97 LEU A CA 1
ATOM 770 C C . LEU A 1 97 ? -21.533 -3.559 25.984 1.00 86.69 97 LEU A C 1
ATOM 772 O O . LEU A 1 97 ? -20.775 -3.204 25.083 1.00 86.69 97 LEU A O 1
ATOM 776 N N . SER A 1 98 ? -21.122 -4.321 26.997 1.00 82.94 98 SER A N 1
ATOM 777 C CA . SER A 1 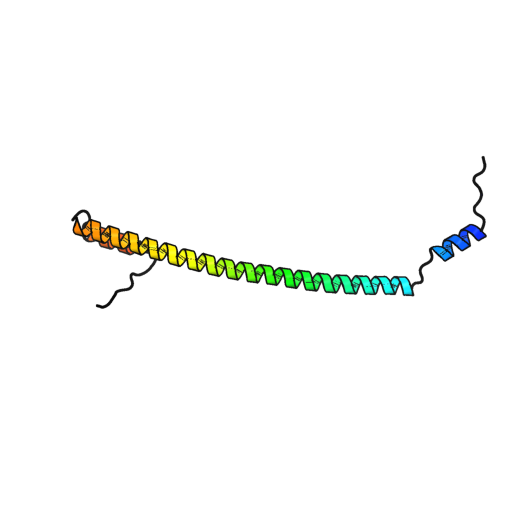98 ? -19.743 -4.800 27.133 1.00 82.94 98 SER A CA 1
ATOM 778 C C . SER A 1 98 ? -19.386 -5.849 26.070 1.00 82.94 98 SER A C 1
ATOM 780 O O . SER A 1 98 ? -18.236 -5.921 25.646 1.00 82.94 98 SER A O 1
ATOM 782 N N . VAL A 1 99 ? -20.365 -6.621 25.579 1.00 85.56 99 VAL A N 1
ATOM 783 C CA . VAL A 1 99 ? -20.179 -7.586 24.473 1.00 85.56 99 VAL A CA 1
ATOM 784 C C . VAL A 1 99 ? -19.959 -6.889 23.124 1.00 85.56 99 VAL A C 1
ATOM 786 O O . VAL A 1 99 ? -19.358 -7.472 22.224 1.00 85.56 99 VAL A O 1
ATOM 789 N N . LEU A 1 100 ? -20.407 -5.640 22.968 1.00 85.00 100 LEU A N 1
ATOM 790 C CA . LEU A 1 100 ? -20.241 -4.881 21.723 1.00 85.00 100 LEU A CA 1
ATOM 791 C C . LEU A 1 100 ? -18.818 -4.352 21.518 1.00 85.00 100 LEU A C 1
ATOM 793 O O . LEU A 1 100 ? -18.518 -3.830 20.445 1.00 85.00 100 LEU A O 1
ATOM 797 N N . GLN A 1 101 ? -17.950 -4.464 22.523 1.00 81.12 101 GLN A N 1
ATOM 798 C CA . GLN A 1 101 ? -16.589 -3.960 22.428 1.00 81.12 101 GLN A CA 1
ATOM 799 C C . GLN A 1 101 ? -15.735 -4.883 21.546 1.00 81.12 101 GLN A C 1
ATOM 801 O O . GLN A 1 101 ? -15.554 -6.056 21.882 1.00 81.12 101 GLN A O 1
ATOM 806 N N . PRO A 1 102 ? -15.181 -4.383 20.427 1.00 80.44 102 PRO A N 1
ATOM 807 C CA . PRO A 1 102 ? -14.336 -5.172 19.538 1.00 80.44 102 PRO A CA 1
ATOM 808 C C . PRO A 1 102 ? -13.028 -5.616 20.202 1.00 80.44 102 PRO A C 1
ATOM 810 O O . PRO A 1 102 ? -12.443 -6.615 19.775 1.00 80.44 102 PRO A O 1
ATOM 813 N N . PHE A 1 103 ? -12.557 -4.905 21.233 1.00 82.56 103 PHE A N 1
ATOM 814 C CA . PHE A 1 103 ? -11.359 -5.278 21.976 1.00 82.56 103 PHE A CA 1
ATOM 815 C C . PHE A 1 103 ? -11.673 -5.645 23.432 1.00 82.56 103 PHE A C 1
ATOM 817 O O . PHE A 1 103 ? -12.415 -4.933 24.109 1.00 82.56 103 PHE A O 1
ATOM 824 N N . PRO A 1 104 ? -11.055 -6.717 23.966 1.00 79.69 104 PRO A N 1
ATOM 825 C CA . PRO A 1 104 ? -11.197 -7.063 25.371 1.00 79.69 104 PRO A CA 1
ATOM 826 C C . PRO A 1 104 ? -10.580 -5.970 26.248 1.00 79.69 104 PRO A C 1
ATOM 828 O O . PRO A 1 104 ? -9.482 -5.471 25.978 1.00 79.69 104 PRO A O 1
ATOM 831 N N . GLN A 1 105 ? -11.272 -5.620 27.329 1.00 73.94 105 GLN A N 1
ATOM 832 C CA . GLN A 1 105 ? -10.752 -4.681 28.314 1.00 73.94 105 GLN A CA 1
ATOM 833 C C . GLN A 1 105 ? -9.528 -5.299 28.999 1.00 73.94 105 GLN A C 1
ATOM 835 O O . GLN A 1 105 ? -9.568 -6.433 29.477 1.00 73.94 105 GLN A O 1
ATOM 840 N N . SER A 1 106 ? -8.423 -4.552 29.053 1.00 64.31 106 SER A N 1
ATOM 841 C CA . SER A 1 106 ? -7.266 -4.968 29.844 1.00 64.31 106 SER A CA 1
ATOM 842 C C . SER A 1 106 ? -7.662 -4.903 31.314 1.00 64.31 106 SER A C 1
ATOM 844 O O . SER A 1 106 ? -7.817 -3.813 31.871 1.00 64.31 106 SER A O 1
ATOM 846 N N . ILE A 1 107 ? -7.880 -6.068 31.925 1.00 54.31 107 ILE A N 1
ATOM 847 C CA . ILE A 1 107 ? -8.144 -6.179 33.356 1.00 54.31 107 ILE A CA 1
ATOM 848 C C . ILE A 1 107 ? -6.876 -5.691 34.058 1.00 54.31 107 ILE A C 1
ATOM 850 O O . ILE A 1 107 ? -5.874 -6.401 34.119 1.00 54.31 107 ILE A O 1
ATOM 854 N N . ARG A 1 108 ? -6.895 -4.457 34.569 1.00 52.25 108 ARG A N 1
ATOM 855 C CA . ARG A 1 108 ? -5.889 -4.012 35.532 1.00 52.25 108 ARG A CA 1
ATOM 856 C C . ARG A 1 108 ? -6.141 -4.795 36.816 1.00 52.25 108 ARG A C 1
ATOM 858 O O . ARG A 1 108 ? -7.019 -4.433 37.592 1.00 52.25 108 ARG A O 1
ATOM 865 N N . SER A 1 109 ? -5.407 -5.888 37.011 1.00 42.88 109 SER A N 1
ATOM 866 C CA . SER A 1 109 ? -5.208 -6.453 38.342 1.00 42.88 109 SER A CA 1
ATOM 867 C C . SER A 1 109 ? -4.518 -5.378 39.178 1.00 42.88 109 SER A C 1
ATOM 869 O O . SER A 1 109 ? -3.395 -4.982 38.855 1.00 42.88 109 SER A O 1
ATOM 871 N N . ALA A 1 110 ? -5.264 -4.842 40.143 1.00 38.91 110 ALA A N 1
ATOM 872 C CA . ALA A 1 110 ? -4.782 -3.904 41.149 1.00 38.91 110 ALA A CA 1
ATOM 873 C C . ALA A 1 110 ? -3.662 -4.517 41.998 1.00 38.91 110 ALA A C 1
ATOM 875 O O . ALA A 1 110 ? -3.686 -5.756 42.189 1.00 38.91 110 ALA A O 1
#

Radius of gyration: 38.69 Å; chains: 1; bounding box: 57×30×110 Å

Foldseek 3Di:
DDDPDQDPVNVVVVCVVPDDDPVVVVVVVVVVVVVVVVVVVVVVVVVVVVVVVVVVVVVVVVVVVVVVLVVVLVVLLVVLVVCVVVVNDDPVRSVVSQVVRPDHDDPPPD

pLDDT: mean 88.19, std 12.1, range [38.91, 96.5]

Sequence (110 aa):
MDKPDATTTDIMEFLQDHMVTKEEFRGEINRLDSKINQLDGKINQTKLDILDAMDEKLGSLKGDLIVMMRNEDKKVTMLIEILKQKNVLDKNDVDALSVLQPFPQSIRSA